Protein AF-A0A800BZ32-F1 (afdb_monomer)

Structure (mmCIF, N/CA/C/O backbone):
data_AF-A0A800BZ32-F1
#
_entry.id   AF-A0A800BZ32-F1
#
loop_
_atom_site.group_PDB
_atom_site.id
_atom_site.type_symbol
_atom_site.label_atom_id
_atom_site.label_alt_id
_atom_site.label_comp_id
_atom_site.label_asym_id
_atom_site.label_entity_id
_atom_site.label_seq_id
_atom_site.pdbx_PDB_ins_code
_atom_site.Cartn_x
_atom_site.Cartn_y
_atom_site.Cartn_z
_atom_site.occupancy
_atom_site.B_iso_or_equiv
_atom_site.auth_seq_id
_atom_site.auth_comp_id
_atom_site.auth_asym_id
_atom_site.auth_atom_id
_atom_site.pdbx_PDB_model_num
ATOM 1 N N . MET A 1 1 ? 6.659 -10.363 10.831 1.00 64.06 1 MET A N 1
ATOM 2 C CA . MET A 1 1 ? 6.608 -9.269 11.831 1.00 64.06 1 MET A CA 1
ATOM 3 C C . MET A 1 1 ? 6.786 -7.880 11.212 1.00 64.06 1 MET A C 1
ATOM 5 O O . MET A 1 1 ? 5.886 -7.071 11.383 1.00 64.06 1 MET A O 1
ATOM 9 N N . ARG A 1 2 ? 7.860 -7.596 10.449 1.00 85.62 2 ARG A N 1
ATOM 10 C CA . ARG A 1 2 ? 8.124 -6.260 9.854 1.00 85.62 2 ARG A CA 1
ATOM 11 C C . ARG A 1 2 ? 6.979 -5.722 8.973 1.00 85.62 2 ARG A C 1
ATOM 13 O O . ARG A 1 2 ? 6.418 -4.676 9.278 1.00 85.62 2 ARG A O 1
ATOM 20 N N . TYR A 1 3 ? 6.563 -6.475 7.949 1.00 93.88 3 TYR A N 1
ATOM 21 C CA . TYR A 1 3 ? 5.500 -6.04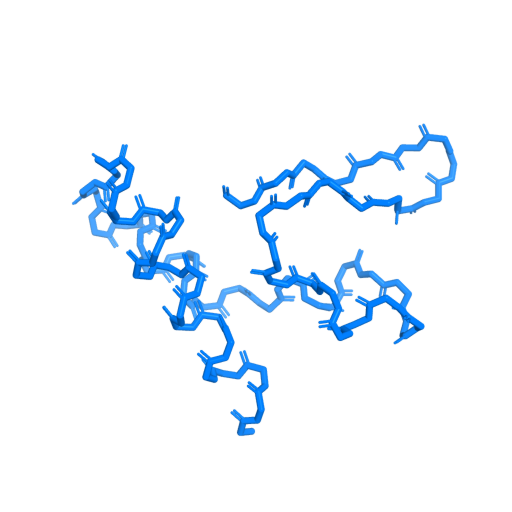5 7.022 1.00 93.88 3 TYR A CA 1
ATOM 22 C C . TYR A 1 3 ? 4.127 -5.872 7.679 1.00 93.88 3 TYR A C 1
ATOM 24 O O . TYR A 1 3 ? 3.351 -5.025 7.252 1.00 93.88 3 TYR A O 1
ATOM 32 N N . THR A 1 4 ? 3.830 -6.649 8.723 1.00 94.44 4 THR A N 1
ATOM 33 C CA . THR A 1 4 ? 2.584 -6.523 9.492 1.00 94.44 4 THR A CA 1
ATOM 34 C C . THR A 1 4 ? 2.523 -5.174 10.209 1.00 94.44 4 THR A C 1
ATOM 36 O O . THR A 1 4 ? 1.504 -4.495 10.141 1.00 94.44 4 THR A O 1
ATOM 39 N N . GLY A 1 5 ? 3.627 -4.750 10.839 1.00 96.69 5 GLY A N 1
ATOM 40 C CA . GLY A 1 5 ? 3.711 -3.447 11.506 1.00 96.69 5 GLY A CA 1
ATOM 41 C C . GLY A 1 5 ? 3.616 -2.277 10.527 1.00 96.69 5 GLY A C 1
ATOM 42 O O . GLY A 1 5 ? 2.875 -1.330 10.768 1.00 96.69 5 GLY A O 1
ATOM 43 N N . TRP A 1 6 ? 4.301 -2.364 9.386 1.00 97.12 6 TRP A N 1
ATOM 44 C CA . TRP A 1 6 ? 4.238 -1.329 8.350 1.00 97.12 6 TRP A CA 1
ATOM 45 C C . TRP A 1 6 ? 2.866 -1.194 7.708 1.00 97.12 6 TRP A C 1
ATOM 47 O O . TRP A 1 6 ? 2.405 -0.079 7.490 1.00 97.12 6 TRP A O 1
ATOM 57 N N . ARG A 1 7 ? 2.189 -2.315 7.448 1.00 97.75 7 ARG A N 1
ATOM 58 C CA . ARG A 1 7 ? 0.821 -2.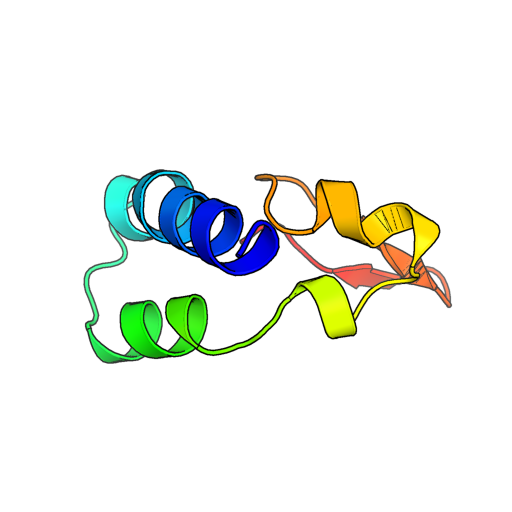289 6.937 1.00 97.75 7 ARG A CA 1
ATOM 59 C C . ARG A 1 7 ? -0.129 -1.645 7.932 1.00 97.75 7 ARG A C 1
ATOM 61 O O . ARG A 1 7 ? -0.897 -0.781 7.538 1.00 97.75 7 ARG A O 1
ATOM 68 N N . LYS A 1 8 ? -0.047 -2.033 9.208 1.00 97.88 8 LYS A N 1
ATOM 69 C CA . LYS A 1 8 ? -0.860 -1.426 10.265 1.00 97.88 8 LYS A CA 1
ATOM 70 C C . LYS A 1 8 ? -0.648 0.090 10.310 1.00 97.88 8 LYS A C 1
ATOM 72 O O . LYS A 1 8 ? -1.620 0.831 10.263 1.00 97.88 8 LYS A O 1
ATOM 77 N N . LYS A 1 9 ? 0.613 0.534 10.297 1.00 97.69 9 LYS A N 1
ATOM 78 C CA . LYS A 1 9 ? 0.965 1.958 10.271 1.00 97.69 9 LYS A CA 1
ATOM 79 C C . LYS A 1 9 ? 0.396 2.674 9.040 1.00 97.69 9 LYS A C 1
ATOM 81 O O . LYS A 1 9 ? -0.199 3.731 9.180 1.00 97.69 9 LYS A O 1
ATOM 86 N N . MET A 1 10 ? 0.519 2.078 7.853 1.00 97.75 10 MET A N 1
ATOM 87 C CA . MET A 1 10 ? -0.067 2.617 6.620 1.00 97.75 10 MET A CA 1
ATOM 88 C C . MET A 1 10 ? -1.590 2.755 6.728 1.00 97.75 10 MET A C 1
ATOM 90 O O . MET A 1 10 ? -2.136 3.789 6.354 1.00 97.75 10 MET A O 1
ATOM 94 N N . VAL A 1 11 ? -2.283 1.761 7.286 1.00 98.19 11 VAL A N 1
ATOM 95 C CA . VAL A 1 11 ? -3.737 1.829 7.480 1.00 98.19 11 VAL A CA 1
ATOM 96 C C . VAL A 1 11 ? -4.110 2.951 8.451 1.00 98.19 11 VAL A C 1
ATOM 98 O O . VAL A 1 11 ? -5.018 3.728 8.170 1.00 98.19 11 VAL A O 1
ATOM 101 N N . GLU A 1 12 ? -3.393 3.088 9.564 1.00 98.19 12 GLU A N 1
ATOM 102 C CA . GLU A 1 12 ? -3.640 4.146 10.549 1.00 98.19 12 GLU A CA 1
ATOM 103 C C . GLU A 1 12 ? -3.372 5.547 9.965 1.00 98.19 12 GLU A C 1
ATOM 105 O O . GLU A 1 12 ? -4.229 6.428 10.044 1.00 98.19 12 GLU A O 1
ATOM 110 N N . GLU A 1 13 ? -2.217 5.747 9.328 1.00 97.44 13 GLU A N 1
ATOM 111 C CA . GLU A 1 13 ? -1.728 7.069 8.910 1.00 97.44 13 GLU A CA 1
ATOM 112 C C . GLU A 1 13 ? -2.191 7.507 7.516 1.00 97.44 13 GLU A C 1
ATOM 114 O O . GLU A 1 13 ? -2.203 8.704 7.218 1.00 97.44 13 GLU A O 1
ATOM 119 N N . HIS A 1 14 ? -2.512 6.572 6.621 1.00 96.38 14 HIS A N 1
ATOM 120 C CA . HIS A 1 14 ? -2.782 6.879 5.211 1.00 96.38 14 HIS A CA 1
ATOM 121 C C . HIS A 1 14 ? -4.180 6.467 4.754 1.00 96.38 14 HIS A C 1
ATOM 123 O O . HIS A 1 14 ? -4.679 7.059 3.803 1.00 96.38 14 HIS A O 1
ATOM 129 N N . VAL A 1 15 ? -4.849 5.553 5.460 1.00 96.56 15 VAL A N 1
ATOM 130 C CA . VAL A 1 15 ? -6.234 5.160 5.154 1.00 96.56 15 VAL A CA 1
ATOM 131 C C . VAL A 1 15 ? -7.200 5.852 6.120 1.00 96.56 15 VAL A C 1
ATOM 133 O O . VAL A 1 15 ? -7.972 6.722 5.714 1.00 96.56 15 VAL A O 1
ATOM 136 N N . ILE A 1 16 ? -7.111 5.542 7.416 1.00 97.94 16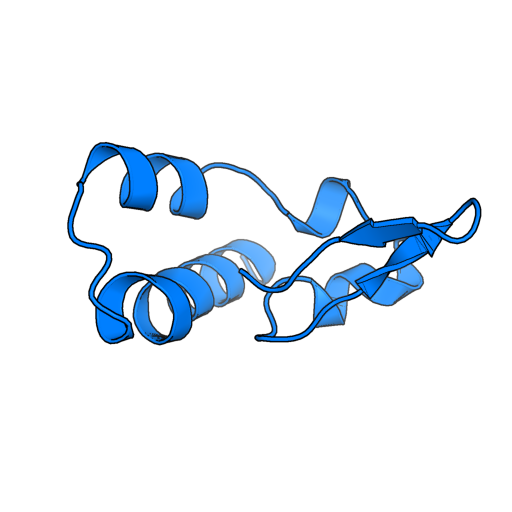 ILE A N 1
ATOM 137 C CA . ILE A 1 16 ? -8.041 6.039 8.443 1.00 97.94 16 ILE A CA 1
ATOM 138 C C . ILE A 1 16 ? -7.883 7.549 8.642 1.00 97.94 16 ILE A C 1
ATOM 140 O O . ILE A 1 16 ? -8.865 8.287 8.571 1.00 97.94 16 ILE A O 1
ATOM 144 N N . ALA A 1 17 ? -6.650 8.041 8.813 1.00 97.19 17 ALA A N 1
ATOM 145 C CA . ALA A 1 17 ? -6.393 9.471 9.011 1.00 97.19 17 ALA A CA 1
ATOM 146 C C . ALA A 1 17 ? -6.844 10.359 7.831 1.00 97.19 17 ALA A C 1
ATOM 148 O O . ALA A 1 17 ? -7.017 11.564 8.002 1.00 97.19 17 ALA A O 1
ATOM 149 N N . ARG A 1 18 ? -7.065 9.780 6.639 1.00 95.38 18 ARG A N 1
ATOM 150 C CA . ARG A 1 18 ? -7.574 10.488 5.449 1.00 95.38 18 ARG A CA 1
ATOM 151 C C . ARG A 1 18 ? -9.097 10.394 5.289 1.00 95.38 18 ARG A C 1
ATOM 153 O O . ARG A 1 18 ? -9.627 10.844 4.278 1.00 95.38 18 ARG A O 1
ATOM 160 N N . GLY A 1 19 ? -9.800 9.851 6.284 1.00 97.19 19 GLY A N 1
ATOM 161 C CA . GLY A 1 19 ? -11.26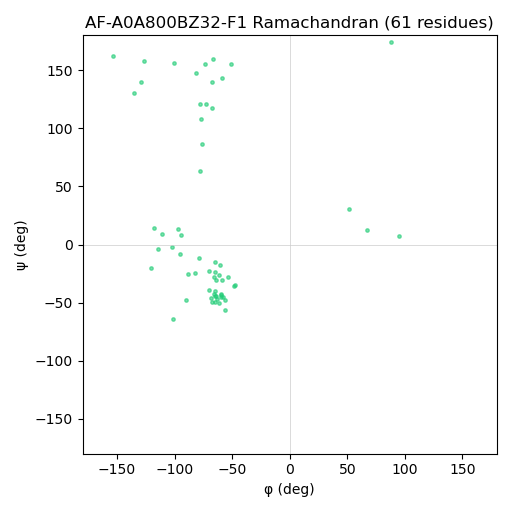3 9.840 6.360 1.00 97.19 19 GLY A CA 1
ATOM 162 C C . GLY A 1 19 ? -11.934 8.572 5.827 1.00 97.19 19 GLY A C 1
ATOM 163 O O . GLY A 1 19 ? -13.163 8.531 5.749 1.00 97.19 19 GLY A O 1
ATOM 164 N N . ILE A 1 20 ? -11.174 7.530 5.474 1.00 97.56 20 ILE A N 1
ATOM 165 C CA . ILE A 1 20 ? -11.753 6.232 5.111 1.00 97.56 20 ILE A CA 1
ATOM 166 C C . ILE A 1 20 ? -12.166 5.512 6.396 1.00 97.56 20 ILE A C 1
ATOM 168 O O . ILE A 1 20 ? -11.326 5.021 7.144 1.00 97.56 20 ILE A O 1
ATOM 172 N N . ASN A 1 21 ? -13.479 5.434 6.619 1.00 97.06 21 ASN A N 1
ATOM 173 C CA . ASN A 1 21 ? -14.068 4.870 7.836 1.00 97.06 21 ASN A CA 1
ATOM 174 C C . ASN A 1 21 ? -14.867 3.577 7.599 1.00 97.06 21 ASN A C 1
ATOM 176 O O . ASN A 1 21 ? -15.366 2.994 8.558 1.00 97.06 21 ASN A O 1
ATOM 180 N N . ASP A 1 22 ? -15.025 3.122 6.347 1.00 98.56 22 ASP A N 1
ATOM 181 C CA . ASP A 1 22 ? -15.738 1.867 6.072 1.00 98.56 22 ASP A CA 1
ATOM 182 C C . ASP A 1 22 ? -14.918 0.686 6.628 1.00 98.56 22 ASP A C 1
ATOM 184 O O . ASP A 1 22 ? -13.795 0.444 6.163 1.00 98.56 22 ASP A O 1
ATOM 188 N N . PRO A 1 23 ? -15.456 -0.078 7.597 1.00 98.00 23 PRO A N 1
ATOM 189 C CA . PRO A 1 23 ? -14.720 -1.159 8.243 1.00 98.00 23 PRO A CA 1
ATOM 190 C C . PRO A 1 23 ? -14.307 -2.261 7.262 1.00 98.00 23 PRO A C 1
ATOM 192 O O . PRO A 1 23 ? -13.293 -2.921 7.482 1.00 98.00 23 PRO A O 1
ATOM 195 N N . ARG A 1 24 ? -15.036 -2.443 6.153 1.00 98.31 24 ARG A N 1
ATOM 196 C CA . ARG A 1 24 ? -14.701 -3.431 5.119 1.00 98.31 24 ARG A CA 1
ATOM 197 C C . ARG A 1 24 ? -13.455 -3.017 4.344 1.00 98.31 24 ARG A C 1
ATOM 199 O O . ARG A 1 24 ? -12.616 -3.863 4.049 1.00 98.31 24 ARG A O 1
ATOM 206 N N . ILE A 1 25 ? -13.308 -1.722 4.054 1.00 97.19 25 ILE A N 1
ATOM 207 C CA . ILE A 1 25 ? -12.120 -1.186 3.374 1.00 97.19 25 ILE A CA 1
ATOM 208 C C . ILE A 1 25 ? -10.906 -1.289 4.299 1.00 97.19 25 ILE A C 1
ATOM 210 O O . ILE A 1 25 ? -9.857 -1.778 3.887 1.00 97.19 25 ILE A O 1
ATOM 214 N N . ILE A 1 26 ? -11.057 -0.897 5.567 1.00 98.31 26 ILE A N 1
ATOM 215 C CA . ILE A 1 26 ? -9.983 -0.975 6.569 1.00 98.31 26 ILE A CA 1
ATOM 216 C C . ILE A 1 26 ? -9.516 -2.425 6.761 1.00 98.31 26 ILE A C 1
ATOM 218 O O . ILE A 1 26 ? -8.309 -2.683 6.810 1.00 98.31 26 ILE A O 1
ATOM 222 N N . ALA A 1 27 ? -10.453 -3.377 6.828 1.00 98.19 27 ALA A N 1
ATOM 223 C CA . ALA A 1 27 ? -10.141 -4.798 6.937 1.00 98.19 27 ALA A CA 1
ATOM 224 C C . ALA A 1 27 ? -9.356 -5.296 5.715 1.00 98.19 27 ALA A C 1
ATOM 226 O O . ALA A 1 27 ? -8.271 -5.854 5.878 1.00 98.19 27 ALA A O 1
ATOM 227 N N . ALA A 1 28 ? -9.834 -5.004 4.501 1.00 97.94 28 ALA A N 1
ATOM 228 C CA . ALA A 1 28 ? -9.152 -5.395 3.269 1.00 97.94 28 ALA A CA 1
ATOM 229 C C . ALA A 1 28 ? -7.723 -4.825 3.192 1.00 97.94 28 ALA A C 1
ATOM 231 O O . ALA A 1 28 ? -6.770 -5.557 2.917 1.00 97.94 28 ALA A O 1
ATOM 232 N N . MET A 1 29 ? -7.547 -3.540 3.517 1.00 96.81 29 MET A N 1
ATOM 233 C CA . MET A 1 29 ? -6.234 -2.881 3.527 1.00 96.81 29 MET A CA 1
ATOM 234 C C . MET A 1 29 ? -5.291 -3.443 4.606 1.00 96.81 29 MET A C 1
ATOM 236 O O . MET A 1 29 ? -4.070 -3.428 4.432 1.00 96.81 29 MET A O 1
ATOM 240 N N . SER A 1 30 ? -5.837 -3.969 5.707 1.00 97.12 30 SER A N 1
ATOM 241 C CA . SER A 1 30 ? -5.075 -4.607 6.792 1.00 97.12 30 SER A CA 1
ATOM 242 C C . SER A 1 30 ? -4.713 -6.067 6.497 1.00 97.12 30 SER A C 1
ATOM 244 O O . SER A 1 30 ? -3.728 -6.590 7.028 1.00 97.12 30 SER A O 1
ATOM 246 N N . GLU A 1 31 ? -5.470 -6.738 5.635 1.00 96.75 31 GLU A N 1
ATOM 247 C CA . GLU A 1 31 ? -5.277 -8.150 5.309 1.00 96.75 31 GLU A CA 1
ATOM 248 C C . GLU A 1 31 ? -4.331 -8.338 4.118 1.00 96.75 31 GLU A C 1
ATOM 250 O O . GLU A 1 31 ? -3.361 -9.102 4.208 1.00 96.75 31 GLU A O 1
ATOM 255 N N . VAL A 1 32 ? -4.551 -7.589 3.034 1.00 96.38 32 VAL A N 1
ATOM 256 C CA . VAL A 1 32 ? -3.883 -7.828 1.750 1.00 96.38 32 VAL A CA 1
ATOM 257 C C . VAL A 1 32 ? -2.401 -7.406 1.795 1.00 96.38 32 VAL A C 1
ATOM 259 O O . VAL A 1 32 ? -2.067 -6.240 2.033 1.00 96.38 32 VAL A O 1
ATOM 262 N N . PRO A 1 33 ? -1.451 -8.329 1.549 1.00 96.19 33 PRO A N 1
ATOM 263 C CA . PRO A 1 33 ? -0.021 -8.035 1.562 1.00 96.19 33 PRO A CA 1
ATOM 264 C C . PRO A 1 33 ? 0.439 -7.296 0.300 1.00 96.19 33 PRO A C 1
ATOM 266 O O . PRO A 1 33 ? 0.971 -7.899 -0.625 1.00 96.19 33 PRO A O 1
ATOM 269 N N . ARG A 1 34 ? 0.338 -5.961 0.305 1.00 96.38 34 ARG A N 1
ATOM 270 C CA . ARG A 1 34 ? 0.774 -5.091 -0.808 1.00 96.38 34 ARG A CA 1
ATOM 271 C C . ARG A 1 34 ? 2.187 -5.388 -1.352 1.00 96.38 34 ARG A C 1
ATOM 273 O O . ARG A 1 34 ? 2.408 -5.310 -2.552 1.00 96.38 34 ARG A O 1
ATOM 280 N N . HIS A 1 35 ? 3.129 -5.778 -0.491 1.00 96.44 35 HIS A N 1
ATOM 281 C CA . HIS A 1 35 ? 4.508 -6.125 -0.874 1.00 96.44 35 HIS A CA 1
ATOM 282 C C . HIS A 1 35 ? 4.647 -7.373 -1.766 1.00 96.44 35 HIS A C 1
ATOM 284 O O . HIS A 1 35 ? 5.699 -7.543 -2.365 1.00 96.44 35 HIS A O 1
ATOM 290 N N . TYR A 1 36 ? 3.625 -8.229 -1.890 1.00 96.00 36 TYR A N 1
ATOM 291 C CA . TYR A 1 36 ? 3.655 -9.362 -2.830 1.00 96.00 36 TYR A CA 1
ATOM 292 C C . TYR A 1 36 ? 3.3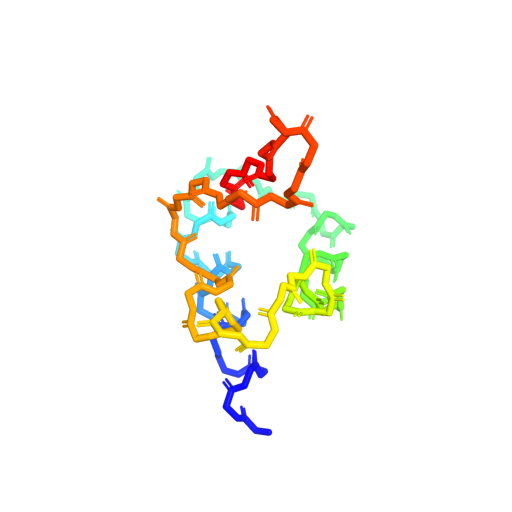65 -8.971 -4.280 1.00 96.00 36 TYR A C 1
ATOM 294 O O . TYR A 1 36 ? 3.598 -9.770 -5.180 1.00 96.00 36 TYR A O 1
ATOM 302 N N . PHE A 1 37 ? 2.891 -7.748 -4.517 1.00 95.38 37 PHE A N 1
ATOM 303 C CA . PHE A 1 37 ? 2.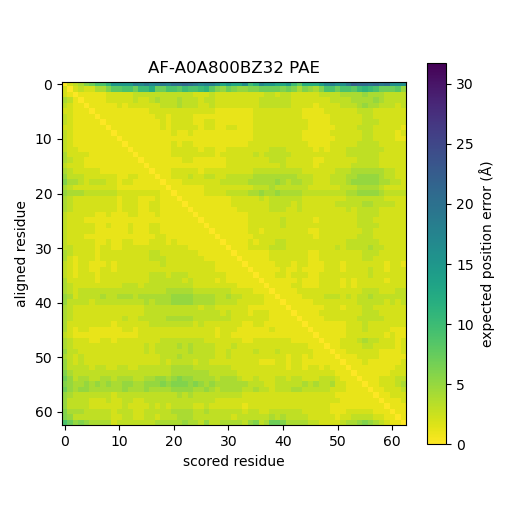603 -7.226 -5.856 1.00 95.38 37 PHE A CA 1
ATOM 304 C C . PHE A 1 37 ? 3.754 -6.376 -6.414 1.00 95.38 37 PHE A C 1
ATOM 306 O O . PHE A 1 37 ? 3.574 -5.633 -7.375 1.00 95.38 37 PHE A O 1
ATOM 313 N N . LEU A 1 38 ? 4.924 -6.445 -5.780 1.00 95.19 38 LEU A N 1
ATOM 314 C CA . LEU A 1 38 ? 6.109 -5.664 -6.107 1.00 95.19 38 LEU A CA 1
ATOM 315 C C . LEU A 1 38 ? 7.306 -6.586 -6.308 1.00 95.19 38 LEU A C 1
ATOM 317 O O . LEU A 1 38 ? 7.356 -7.687 -5.756 1.00 95.19 38 LEU A O 1
ATOM 321 N N . ASP A 1 39 ? 8.304 -6.092 -7.038 1.00 94.31 39 ASP A N 1
ATOM 322 C CA . ASP A 1 39 ? 9.627 -6.704 -7.010 1.00 94.31 39 ASP A CA 1
ATOM 323 C C . ASP A 1 39 ? 10.177 -6.690 -5.573 1.00 94.31 39 ASP A C 1
ATOM 325 O O . ASP A 1 39 ? 9.992 -5.727 -4.821 1.00 94.31 39 ASP A O 1
ATOM 329 N N . SER A 1 40 ? 10.888 -7.753 -5.205 1.00 93.25 40 SER A N 1
ATOM 330 C CA . SER A 1 40 ? 11.602 -7.883 -3.935 1.00 93.25 40 SER A CA 1
ATOM 331 C C . SER A 1 40 ? 12.464 -6.663 -3.577 1.00 93.25 40 SER A C 1
ATOM 333 O O . SER A 1 40 ? 12.507 -6.281 -2.406 1.00 93.25 40 SER A O 1
ATOM 335 N N . ALA A 1 41 ? 13.075 -5.996 -4.564 1.00 94.81 41 ALA A N 1
ATOM 336 C CA . ALA A 1 41 ? 13.875 -4.787 -4.362 1.00 94.81 41 ALA A CA 1
ATOM 337 C C . ALA A 1 41 ? 13.052 -3.587 -3.852 1.00 94.81 41 ALA A C 1
ATOM 339 O O . ALA A 1 41 ? 13.598 -2.684 -3.221 1.00 94.81 41 ALA A O 1
ATOM 340 N N . LEU A 1 42 ? 11.737 -3.580 -4.092 1.00 95.88 42 LEU A N 1
ATOM 341 C CA . LEU A 1 42 ? 10.811 -2.519 -3.683 1.00 95.88 42 LEU A CA 1
ATOM 342 C C . LEU A 1 42 ? 9.983 -2.891 -2.444 1.00 95.88 42 LEU A C 1
ATOM 344 O O . LEU A 1 42 ? 9.208 -2.069 -1.951 1.00 95.88 42 LEU A O 1
ATOM 348 N N . ALA A 1 43 ? 10.142 -4.102 -1.900 1.00 93.75 43 ALA A N 1
ATOM 349 C CA . ALA A 1 43 ? 9.329 -4.589 -0.786 1.00 93.75 43 ALA A CA 1
ATOM 350 C C . ALA A 1 43 ? 9.432 -3.699 0.469 1.00 93.75 43 ALA A C 1
ATOM 352 O O . ALA A 1 43 ? 8.459 -3.559 1.214 1.00 93.75 43 ALA A O 1
ATOM 353 N N . GLU A 1 44 ? 10.580 -3.047 0.686 1.00 95.06 44 GLU A N 1
ATOM 354 C CA . GLU A 1 44 ? 10.778 -2.119 1.807 1.00 95.06 44 GLU A CA 1
ATOM 355 C C . GLU A 1 44 ? 9.987 -0.812 1.680 1.00 95.06 44 GLU A C 1
ATOM 357 O O . GLU A 1 44 ? 9.674 -0.175 2.684 1.00 95.06 44 GLU A O 1
ATOM 362 N N . GLN A 1 45 ? 9.619 -0.434 0.457 1.00 95.81 45 GLN A N 1
ATOM 363 C CA . GLN A 1 45 ? 8.879 0.792 0.153 1.00 95.81 45 GLN A CA 1
ATOM 364 C C . GLN A 1 45 ? 7.366 0.551 0.058 1.00 95.81 45 GLN A C 1
ATOM 366 O O . GLN A 1 45 ? 6.587 1.499 0.008 1.00 95.81 45 GLN A O 1
ATOM 371 N N . ALA A 1 46 ? 6.936 -0.715 0.085 1.00 96.69 46 ALA A N 1
ATOM 372 C CA . ALA A 1 46 ? 5.592 -1.153 -0.285 1.00 96.69 46 ALA A CA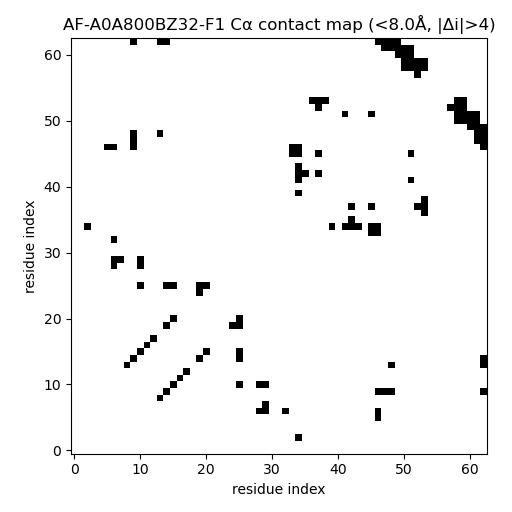 1
ATOM 373 C C . ALA A 1 46 ? 4.433 -0.447 0.438 1.00 96.69 46 ALA A C 1
ATOM 375 O O . ALA A 1 46 ? 3.336 -0.378 -0.112 1.00 96.69 46 ALA A O 1
ATOM 376 N N . TYR A 1 47 ? 4.653 0.044 1.659 1.00 97.38 47 TYR A N 1
ATOM 377 C CA . TYR A 1 47 ? 3.618 0.640 2.511 1.00 97.38 47 TYR A CA 1
ATOM 378 C C . TYR A 1 47 ? 3.779 2.153 2.716 1.00 97.38 47 TYR A C 1
ATOM 380 O O . TYR A 1 47 ? 3.080 2.731 3.543 1.00 97.38 47 TYR A O 1
ATOM 388 N N . GLY A 1 48 ? 4.689 2.800 1.983 1.00 95.88 48 GLY A N 1
ATOM 389 C CA . GLY A 1 48 ? 4.786 4.256 1.977 1.00 95.88 48 GLY A CA 1
ATOM 390 C C . GLY A 1 48 ? 3.643 4.910 1.193 1.00 95.88 48 GLY A C 1
ATOM 391 O O . GLY A 1 48 ? 3.078 4.316 0.276 1.00 95.88 48 GLY A O 1
ATOM 392 N N . ASN A 1 49 ? 3.328 6.164 1.527 1.00 95.31 49 ASN A N 1
ATOM 393 C CA . ASN A 1 49 ? 2.350 6.988 0.808 1.00 95.31 49 ASN A CA 1
ATOM 394 C C . ASN A 1 49 ? 2.927 7.555 -0.501 1.00 95.31 49 ASN A C 1
ATOM 396 O O . ASN A 1 49 ? 3.133 8.759 -0.640 1.00 95.31 49 ASN A O 1
ATOM 400 N N . HIS A 1 50 ? 3.269 6.669 -1.430 1.00 95.75 50 HIS A N 1
ATOM 401 C CA . HIS A 1 50 ? 3.724 7.018 -2.769 1.00 95.75 50 HIS A CA 1
ATOM 402 C C . HIS A 1 50 ? 3.411 5.886 -3.747 1.00 95.75 50 HIS A C 1
ATOM 404 O O . HIS A 1 50 ? 3.137 4.744 -3.369 1.00 95.75 50 HIS A O 1
ATOM 410 N N . SER A 1 51 ? 3.439 6.227 -5.028 1.00 96.88 51 SER A N 1
ATOM 411 C CA . SER A 1 51 ? 3.248 5.273 -6.110 1.00 96.88 51 SER A CA 1
ATOM 412 C C . SER A 1 51 ? 4.542 4.509 -6.409 1.00 96.88 51 SER A C 1
ATOM 414 O O . SER A 1 51 ? 5.630 5.070 -6.285 1.00 96.88 51 SER A O 1
ATOM 416 N N . LEU A 1 52 ? 4.431 3.246 -6.825 1.00 97.50 52 LEU A N 1
ATOM 417 C CA . LEU A 1 52 ? 5.575 2.373 -7.117 1.00 97.50 52 LEU A CA 1
ATOM 418 C C . LEU A 1 52 ? 5.435 1.718 -8.498 1.00 97.50 52 LEU A C 1
ATOM 420 O O . LEU A 1 52 ? 4.330 1.303 -8.854 1.00 97.50 52 LEU A O 1
ATOM 424 N N . PRO A 1 53 ? 6.522 1.599 -9.280 1.00 96.81 53 PRO 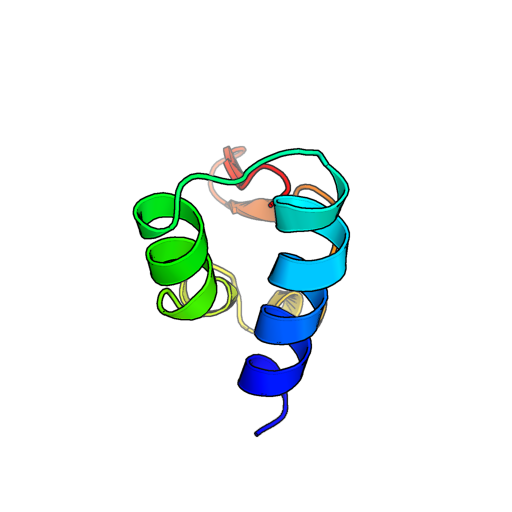A N 1
ATOM 425 C CA . PRO A 1 53 ? 6.471 0.927 -10.572 1.00 96.81 53 PRO A CA 1
ATOM 426 C C . PRO A 1 53 ? 6.217 -0.575 -10.386 1.00 96.81 53 PRO A C 1
ATOM 428 O O . PRO A 1 53 ? 6.801 -1.204 -9.505 1.00 96.81 53 PRO A O 1
ATOM 431 N N . ILE A 1 54 ? 5.376 -1.154 -11.245 1.00 95.69 54 ILE A N 1
ATOM 432 C CA . ILE A 1 54 ? 5.073 -2.601 -11.268 1.00 95.69 54 ILE A CA 1
ATOM 433 C C . ILE A 1 54 ? 5.489 -3.270 -12.588 1.00 95.69 54 ILE A C 1
ATOM 435 O O . ILE A 1 54 ? 5.098 -4.396 -12.880 1.00 95.69 54 ILE A O 1
ATOM 439 N N . GLY A 1 55 ? 6.305 -2.577 -13.386 1.00 93.25 55 GLY A N 1
ATOM 440 C CA . GLY A 1 55 ? 6.754 -3.038 -14.700 1.00 93.25 55 GLY A CA 1
ATOM 441 C C . GLY A 1 55 ? 5.801 -2.646 -15.830 1.00 93.25 55 GLY A C 1
ATOM 442 O O . GLY A 1 55 ? 4.753 -2.050 -15.603 1.00 93.25 55 GLY A O 1
ATOM 443 N N . ALA A 1 56 ? 6.203 -2.924 -17.074 1.00 95.38 56 ALA A N 1
ATOM 444 C CA . ALA A 1 56 ? 5.433 -2.614 -18.290 1.00 95.38 56 ALA A CA 1
ATOM 445 C C . ALA A 1 56 ? 4.946 -1.147 -18.402 1.00 95.38 56 ALA A C 1
ATOM 447 O O . ALA A 1 56 ? 3.884 -0.868 -18.957 1.00 95.38 56 ALA A O 1
ATOM 448 N N . GLY A 1 57 ? 5.706 -0.198 -17.842 1.00 95.31 57 GLY A N 1
ATOM 449 C CA . GLY A 1 57 ? 5.315 1.216 -17.790 1.00 95.31 57 GLY A CA 1
ATOM 450 C C . GLY A 1 57 ? 4.108 1.508 -16.889 1.00 95.31 57 GLY A C 1
ATOM 451 O O . GLY A 1 57 ? 3.550 2.598 -16.966 1.00 95.31 57 GLY A O 1
ATOM 452 N N . GLN A 1 58 ? 3.694 0.550 -16.057 1.00 97.12 58 GLN A N 1
ATOM 453 C CA . GLN A 1 58 ? 2.578 0.675 -15.128 1.00 97.12 58 GLN A CA 1
ATOM 454 C C . GLN A 1 58 ? 3.060 0.964 -13.707 1.00 97.12 58 GLN A C 1
ATOM 456 O O . GLN A 1 58 ? 4.176 0.619 -13.302 1.00 97.12 58 GLN A O 1
ATOM 461 N N . THR A 1 59 ? 2.160 1.561 -12.931 1.00 96.56 59 THR A N 1
ATOM 462 C CA . THR A 1 59 ? 2.433 2.039 -11.580 1.00 96.56 59 THR A CA 1
ATOM 463 C C . THR A 1 59 ? 1.295 1.631 -10.654 1.00 96.56 59 THR A C 1
ATOM 465 O O . THR A 1 59 ? 0.130 1.900 -10.938 1.00 96.56 59 THR A O 1
ATOM 468 N N . MET A 1 60 ? 1.626 1.033 -9.513 1.00 95.69 60 MET A N 1
ATOM 469 C CA . MET A 1 60 ? 0.686 0.860 -8.413 1.00 95.69 60 MET A CA 1
ATOM 470 C C . MET A 1 60 ? 0.557 2.185 -7.657 1.00 95.69 60 MET A C 1
ATOM 472 O O . MET A 1 60 ? 1.545 2.717 -7.144 1.00 95.69 60 MET A O 1
ATOM 476 N N . THR A 1 61 ? -0.659 2.723 -7.582 1.00 94.75 61 THR A N 1
ATOM 477 C CA . THR A 1 61 ? -0.950 3.994 -6.905 1.00 94.75 61 THR A CA 1
ATOM 478 C C . THR A 1 61 ? -0.736 3.895 -5.400 1.00 94.75 61 THR A C 1
ATOM 480 O O . THR A 1 61 ? -0.740 2.793 -4.840 1.00 94.75 61 THR A O 1
ATOM 483 N N . GLN A 1 62 ? -0.552 5.042 -4.743 1.00 93.06 62 GLN A N 1
ATOM 484 C CA . GLN A 1 62 ? -0.437 5.134 -3.284 1.00 93.06 62 GLN A CA 1
ATOM 485 C C . GLN A 1 62 ? -1.592 4.409 -2.546 1.00 93.06 62 GLN A C 1
ATOM 487 O O . GLN A 1 62 ? -2.661 4.230 -3.142 1.00 93.06 62 GLN A O 1
ATOM 492 N N . PRO A 1 63 ? -1.372 3.976 -1.291 1.00 90.19 63 PRO A N 1
ATOM 493 C CA . PRO A 1 63 ? -2.410 3.397 -0.439 1.00 90.19 63 PRO A CA 1
ATOM 494 C C . PRO A 1 63 ? -3.524 4.378 -0.048 1.00 90.19 63 PRO A C 1
ATOM 496 O O . PRO A 1 63 ? -3.297 5.611 -0.113 1.00 90.19 63 PRO A O 1
#

pLDDT: mean 95.61, std 4.5, range [64.06, 98.56]

Foldseek 3Di:
DVQLVLLVVLLVVPPVVVPNDDVVVSVCSNPDRQLVQAPPVCSVVRSDQAWADSDPPDIDHGD

Sequence (63 aa):
MRYTGWRKKMVEEHVIARGINDPRIIAAMSEVPRHYFLDSALAEQAYGNHSLPIGAGQTMTQP

Solvent-accessible surface area (backbone atoms only — not comparable to full-atom values): 3823 Å² total; per-residue (Å²): 112,70,69,60,54,44,34,50,48,30,42,53,66,50,36,42,70,70,69,57,73,56,66,68,58,55,48,50,60,66,66,58,67,62,42,76,71,40,58,80,92,45,39,90,55,49,56,46,90,51,64,44,74,61,54,97,93,39,66,48,70,46,107

Mean predicted aligned error: 2.4 Å

Nearest PDB structures (foldseek):
  2yxe-assembly1_B  TM=9.034E-01  e=1.664E-04  Methanocaldococcus jannaschii DSM 2661
  8qby-assembly1_t  TM=9.375E-01  e=2.015E-03  Paracoccus denitrificans PD1222
  3lbf-assembly3_C  TM=8.729E-01  e=1.345E-03  Escherichia coli K-12
  4o29-assembly1_A  TM=9.181E-01  e=9.494E-03  Pyrobaculum aerophilum str. IM2
  1jg3-assembly1_A  TM=9.124E-01  e=2.791E-02  Pyrococcus furiosus

Radius of gyration: 11.72 Å; Cα contacts (8 Å, |Δi|>4): 67; chains: 1; bounding box: 30×20×30 Å

Seco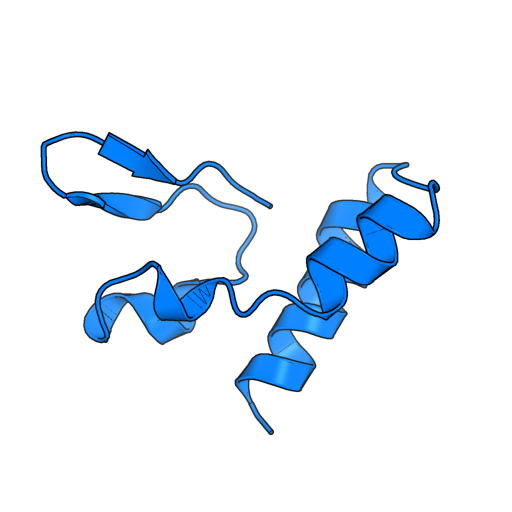ndary structure (DSSP, 8-state):
-HHHHHHHHHIIIIIGGGT---HHHHHHHHHS-GGGGS-GGGGGGTTSSS-EEEETTEEEPP-